Protein AF-A0A0B4RFC6-F1 (afdb_monomer_lite)

Secondary structure (DSSP, 8-state):
----TTTTS-HHHHHHHHHHHHHHHHHS-TT--EEEPTTT--EEE--S--HHHHHHHHHHHHHHHHHHHTT-HHHHHHHHHHHH-TTS--

Radius of gyration: 16.13 Å; chains: 1; bounding box: 41×28×45 Å

pLDDT: mean 89.24, std 15.0, range [45.25, 98.69]

Foldseek 3Di:
DPDDVCPVVPCVVVLVVQLVVLVVLLPDDQPDAWDQDPPPRDTDGDPHRCNVVSVLLNVLSVQLVVCVVVVNNVSSQVSVCVNVNPPRDD

Structure (mmCIF, N/CA/C/O backbone):
data_AF-A0A0B4RFC6-F1
#
_entry.id   AF-A0A0B4RFC6-F1
#
loop_
_atom_site.group_PDB
_atom_site.id
_atom_site.type_symbol
_atom_site.label_atom_id
_atom_site.label_alt_id
_atom_site.label_comp_id
_atom_site.label_asym_id
_atom_site.label_entity_id
_atom_site.label_seq_id
_atom_site.pdbx_PDB_ins_code
_atom_site.Cartn_x
_atom_site.Cartn_y
_atom_site.Cartn_z
_atom_site.occupancy
_atom_site.B_iso_or_equiv
_atom_site.auth_seq_id
_atom_site.auth_comp_id
_atom_site.auth_asym_id
_atom_site.auth_atom_id
_atom_site.pdbx_PDB_model_num
ATOM 1 N N . MET A 1 1 ? 27.047 -7.982 -5.052 1.00 46.00 1 MET A N 1
ATOM 2 C CA . MET A 1 1 ? 25.732 -8.436 -4.544 1.00 46.00 1 MET A CA 1
ATOM 3 C C . MET A 1 1 ? 24.986 -9.021 -5.734 1.00 46.00 1 MET A C 1
ATOM 5 O O . MET A 1 1 ? 23.975 -8.485 -6.161 1.00 46.00 1 MET A O 1
ATOM 9 N N . SER A 1 2 ? 25.600 -10.026 -6.360 1.00 51.06 2 SER A N 1
ATOM 10 C CA . SER A 1 2 ? 25.386 -10.325 -7.784 1.00 51.06 2 SER A CA 1
ATOM 11 C C . SER A 1 2 ? 24.931 -11.762 -8.028 1.00 51.06 2 SER A C 1
ATOM 13 O O . SER A 1 2 ? 24.398 -12.039 -9.092 1.00 51.06 2 SER A O 1
ATOM 15 N N . ASP A 1 3 ? 25.044 -12.633 -7.022 1.00 51.19 3 ASP A N 1
ATOM 16 C CA . ASP A 1 3 ? 24.770 -14.063 -7.146 1.00 51.19 3 ASP A CA 1
ATOM 17 C C . ASP A 1 3 ? 23.806 -14.505 -6.047 1.00 51.19 3 ASP A C 1
ATOM 19 O O . ASP A 1 3 ? 24.182 -15.138 -5.063 1.00 51.19 3 ASP A O 1
ATOM 23 N N . TRP A 1 4 ? 22.539 -14.113 -6.187 1.00 48.41 4 TRP A N 1
ATOM 24 C CA . TRP A 1 4 ? 21.465 -14.793 -5.476 1.00 48.41 4 TRP A CA 1
ATOM 25 C C . TRP A 1 4 ? 20.740 -15.693 -6.469 1.00 48.41 4 TRP A C 1
ATOM 27 O O . TRP A 1 4 ? 19.997 -15.215 -7.324 1.00 48.41 4 TRP A O 1
ATOM 37 N N . GLU A 1 5 ? 2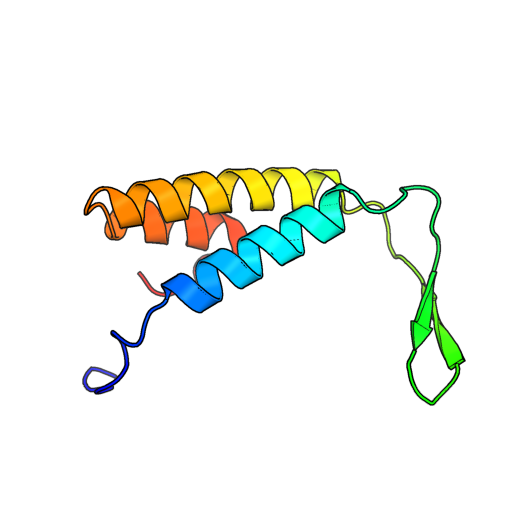0.957 -16.998 -6.322 1.00 45.25 5 GLU A N 1
ATOM 38 C CA . GLU A 1 5 ? 20.422 -18.112 -7.129 1.00 45.25 5 GLU A CA 1
ATOM 39 C C . GLU A 1 5 ? 18.882 -18.152 -7.198 1.00 45.25 5 GLU A C 1
ATOM 41 O O . GLU A 1 5 ? 18.268 -18.950 -7.902 1.00 45.25 5 GLU A O 1
ATOM 46 N N . HIS A 1 6 ? 18.225 -17.291 -6.426 1.00 51.75 6 HIS A N 1
ATOM 47 C CA . HIS A 1 6 ? 16.782 -17.191 -6.311 1.00 51.75 6 HIS A CA 1
ATOM 48 C C . HIS A 1 6 ? 16.258 -15.779 -6.566 1.00 51.75 6 HIS A C 1
ATOM 50 O O . HIS A 1 6 ? 15.090 -15.524 -6.282 1.00 51.75 6 HIS A O 1
ATOM 56 N N . LYS A 1 7 ? 17.066 -14.872 -7.137 1.00 51.94 7 LYS A N 1
ATOM 57 C CA . LYS A 1 7 ? 16.567 -13.556 -7.570 1.00 51.94 7 LYS A CA 1
ATOM 58 C C . LYS A 1 7 ? 15.398 -13.701 -8.551 1.00 51.94 7 LYS A C 1
ATOM 60 O O . LYS A 1 7 ? 14.564 -12.818 -8.629 1.00 51.94 7 LYS A O 1
ATOM 65 N N . ASP A 1 8 ? 15.338 -14.826 -9.258 1.00 49.97 8 ASP A N 1
ATOM 66 C CA . ASP A 1 8 ? 14.315 -15.150 -10.248 1.00 49.97 8 ASP A CA 1
ATOM 67 C C . ASP A 1 8 ? 13.132 -15.925 -9.635 1.00 49.97 8 ASP A C 1
ATOM 69 O O . ASP A 1 8 ? 12.205 -16.296 -10.356 1.00 49.97 8 ASP A O 1
ATOM 73 N N . LYS A 1 9 ? 13.133 -16.202 -8.315 1.00 53.78 9 LYS A N 1
ATOM 74 C CA . LYS A 1 9 ? 12.008 -16.853 -7.624 1.00 53.78 9 LYS A CA 1
ATOM 75 C C . LYS A 1 9 ? 10.823 -15.892 -7.556 1.00 53.78 9 LYS A C 1
ATOM 77 O O . LYS A 1 9 ? 10.593 -15.215 -6.564 1.00 53.78 9 LYS A O 1
ATOM 82 N N . SER A 1 10 ? 10.095 -15.883 -8.669 1.00 56.28 10 SER A N 1
ATOM 83 C CA . SER A 1 10 ? 8.744 -15.396 -8.913 1.00 56.28 10 SER A CA 1
ATOM 84 C C . SER A 1 10 ? 8.348 -14.196 -8.048 1.00 56.28 10 SER A C 1
ATOM 86 O O . SER A 1 10 ? 7.516 -14.303 -7.145 1.00 56.28 10 SER A O 1
ATOM 88 N N . PHE A 1 11 ? 8.914 -13.026 -8.381 1.00 62.78 11 PHE A N 1
ATOM 89 C CA . PHE A 1 11 ? 8.406 -11.714 -7.944 1.00 62.78 11 PHE A CA 1
ATOM 90 C C . PHE A 1 11 ? 6.882 -11.603 -8.089 1.00 62.78 11 PHE A C 1
ATOM 92 O O . PHE A 1 11 ? 6.241 -10.921 -7.300 1.00 62.78 11 PHE A O 1
ATOM 99 N N . LEU A 1 12 ? 6.298 -12.378 -9.005 1.00 69.50 12 LEU A N 1
ATOM 100 C CA . LEU A 1 12 ? 4.867 -12.559 -9.203 1.00 69.50 12 LEU A CA 1
ATOM 101 C C . LEU A 1 12 ? 4.062 -12.756 -7.905 1.00 69.50 12 LEU A C 1
ATOM 103 O O . LEU A 1 12 ? 2.987 -12.175 -7.762 1.00 69.50 12 LEU A O 1
ATOM 107 N N . TYR A 1 13 ? 4.556 -13.544 -6.940 1.00 78.31 13 TYR A N 1
ATOM 108 C CA . TYR A 1 13 ? 3.842 -13.722 -5.667 1.00 78.31 13 TYR A CA 1
ATOM 109 C C . TYR A 1 13 ? 3.813 -12.428 -4.846 1.00 78.31 13 TYR A C 1
ATOM 111 O O . TYR A 1 13 ? 2.794 -12.108 -4.233 1.00 78.31 13 TYR A O 1
ATOM 119 N N . TYR A 1 14 ? 4.904 -11.661 -4.863 1.00 87.00 14 TYR A N 1
ATOM 120 C CA . TYR A 1 14 ? 4.981 -10.363 -4.197 1.00 87.00 14 TYR A CA 1
ATOM 121 C C . TYR A 1 14 ? 4.158 -9.298 -4.920 1.00 87.00 14 TYR A C 1
ATOM 123 O O . TYR A 1 14 ? 3.529 -8.474 -4.253 1.00 87.00 14 TYR A O 1
ATOM 131 N N . ASP A 1 15 ? 4.099 -9.350 -6.249 1.00 91.69 15 ASP A N 1
ATOM 132 C CA . ASP A 1 15 ? 3.299 -8.438 -7.059 1.00 91.69 15 ASP A CA 1
ATOM 133 C C . ASP A 1 15 ? 1.810 -8.590 -6.740 1.00 91.69 15 ASP A C 1
ATOM 135 O O . ASP A 1 15 ? 1.128 -7.614 -6.411 1.00 91.69 15 ASP A O 1
ATOM 139 N N . TYR A 1 16 ? 1.309 -9.830 -6.758 1.00 92.69 16 TYR A N 1
ATOM 140 C CA . TYR A 1 16 ? -0.088 -10.111 -6.439 1.00 92.69 16 TYR A CA 1
ATOM 141 C C . TYR A 1 16 ? -0.426 -9.848 -4.975 1.00 92.69 16 TYR A C 1
ATOM 143 O O . TYR A 1 16 ? -1.462 -9.246 -4.699 1.00 92.69 16 TYR A O 1
ATOM 151 N N . MET A 1 17 ? 0.458 -10.208 -4.041 1.00 94.31 17 MET A N 1
ATOM 152 C CA . MET A 1 17 ? 0.269 -9.887 -2.625 1.00 94.31 17 MET A CA 1
ATOM 153 C C . MET A 1 17 ? 0.144 -8.373 -2.411 1.00 94.31 17 MET A C 1
ATOM 155 O O . MET A 1 17 ? -0.755 -7.915 -1.708 1.00 94.31 17 MET A O 1
ATOM 159 N N . SER A 1 18 ? 1.021 -7.590 -3.038 1.00 95.88 18 SER A N 1
ATOM 160 C CA . SER A 1 18 ? 1.014 -6.130 -2.934 1.00 95.88 18 SER A CA 1
ATOM 161 C C . SER A 1 18 ? -0.248 -5.534 -3.551 1.00 95.88 18 SER A C 1
ATOM 163 O O . SER A 1 18 ? -0.920 -4.725 -2.911 1.00 95.88 18 SER A O 1
ATOM 165 N N . ARG A 1 19 ? -0.626 -5.989 -4.752 1.00 97.38 19 ARG A N 1
ATOM 166 C CA . ARG A 1 19 ? -1.877 -5.605 -5.418 1.00 97.38 19 ARG A CA 1
ATOM 167 C C . ARG A 1 19 ? -3.085 -5.859 -4.517 1.00 97.38 19 ARG A C 1
ATOM 169 O O . ARG A 1 19 ? -3.892 -4.955 -4.303 1.00 97.38 19 ARG A O 1
ATOM 176 N N . ASP A 1 20 ? -3.211 -7.068 -3.982 1.00 97.62 20 ASP A N 1
ATOM 177 C CA . ASP A 1 20 ? -4.375 -7.475 -3.191 1.00 97.62 20 ASP A CA 1
ATOM 178 C C . ASP A 1 20 ? -4.411 -6.764 -1.838 1.00 97.62 20 ASP A C 1
ATOM 180 O O . ASP A 1 20 ? -5.478 -6.354 -1.377 1.00 97.62 20 ASP A O 1
ATOM 184 N N . PHE A 1 21 ? -3.246 -6.504 -1.243 1.00 97.69 21 PHE A N 1
ATOM 185 C CA . PHE A 1 21 ? -3.142 -5.683 -0.045 1.00 97.69 21 PHE A CA 1
ATOM 186 C C . PHE A 1 21 ? -3.611 -4.246 -0.299 1.00 97.69 21 PHE A C 1
ATOM 188 O O . PHE A 1 21 ? -4.439 -3.724 0.450 1.00 97.69 21 PHE A O 1
ATOM 195 N N . PHE A 1 22 ? -3.155 -3.603 -1.379 1.00 98.38 22 PHE A N 1
ATOM 196 C CA . PHE A 1 22 ? -3.623 -2.261 -1.725 1.00 98.38 22 PHE A CA 1
ATOM 197 C C . PHE A 1 22 ? -5.110 -2.241 -2.070 1.00 98.38 22 PHE A C 1
ATOM 199 O O . PHE A 1 22 ? -5.796 -1.302 -1.664 1.00 98.38 22 PHE A O 1
ATOM 206 N N . LYS A 1 23 ? -5.620 -3.282 -2.745 1.00 98.50 23 LYS A N 1
ATOM 207 C CA . LYS A 1 23 ? -7.051 -3.462 -3.023 1.00 98.50 23 LYS A CA 1
ATOM 208 C C . LYS A 1 23 ? -7.866 -3.506 -1.733 1.00 98.50 23 LYS A C 1
ATOM 210 O O . LYS A 1 23 ? -8.814 -2.741 -1.585 1.00 98.50 23 LYS A O 1
ATOM 215 N N . PHE A 1 24 ? -7.454 -4.338 -0.783 1.00 97.81 24 PHE A N 1
ATOM 216 C CA . PHE A 1 24 ? -8.074 -4.405 0.533 1.00 97.81 24 PHE A CA 1
ATOM 217 C C . PHE A 1 24 ? -8.079 -3.030 1.212 1.00 97.81 24 PHE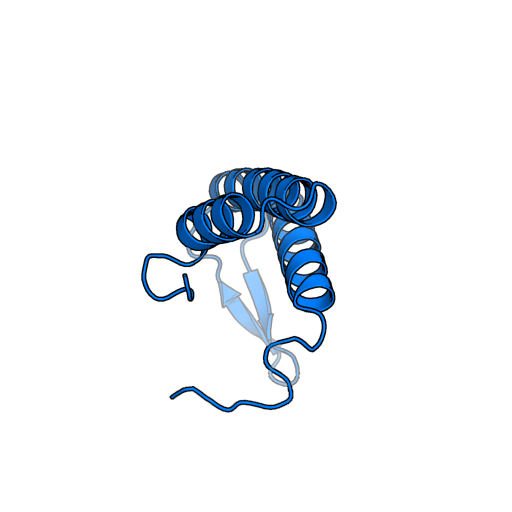 A C 1
ATOM 219 O O . PHE A 1 24 ? -9.130 -2.554 1.633 1.00 97.81 24 PHE A O 1
ATOM 226 N N . LEU A 1 25 ? -6.932 -2.343 1.252 1.00 97.06 25 LEU A N 1
ATOM 227 C CA . LEU A 1 25 ? -6.824 -1.039 1.905 1.00 97.06 25 LEU A CA 1
ATOM 228 C C . LEU A 1 25 ? -7.696 0.047 1.262 1.00 97.06 25 LEU A C 1
ATOM 230 O O . LEU A 1 25 ? -8.260 0.864 1.990 1.00 97.06 25 LEU A O 1
ATOM 234 N N . LYS A 1 26 ? -7.805 0.100 -0.073 1.00 97.62 26 LYS A N 1
ATOM 235 C CA . LYS A 1 26 ? -8.630 1.121 -0.748 1.00 97.62 26 LYS A CA 1
ATOM 236 C C . LYS A 1 26 ? -10.127 0.928 -0.516 1.00 97.62 26 LYS A C 1
ATOM 238 O O . LYS A 1 26 ? -10.857 1.915 -0.566 1.00 97.62 26 LYS A O 1
ATOM 243 N N . ASP A 1 27 ? -10.555 -0.306 -0.266 1.00 97.88 27 ASP A N 1
ATOM 244 C CA . ASP A 1 27 ? -11.961 -0.664 -0.074 1.00 97.88 27 ASP A CA 1
ATOM 245 C C . ASP A 1 27 ? -12.382 -0.638 1.407 1.00 97.88 27 ASP A C 1
ATOM 247 O O . ASP A 1 27 ? -13.564 -0.775 1.715 1.00 97.88 27 ASP A O 1
ATOM 251 N N . LEU A 1 28 ? -11.438 -0.447 2.338 1.00 96.62 28 LEU A N 1
ATOM 252 C CA . LEU A 1 28 ? -11.752 -0.293 3.757 1.00 96.62 28 LEU A CA 1
ATOM 253 C C . LEU A 1 28 ? -12.606 0.949 4.015 1.00 96.62 28 LEU A C 1
ATOM 255 O O . LEU A 1 28 ? -12.317 2.042 3.517 1.00 96.62 28 LEU A O 1
ATOM 259 N N . ASP A 1 29 ? -13.585 0.781 4.903 1.00 96.75 29 ASP A N 1
ATOM 260 C CA . ASP A 1 29 ? -14.443 1.856 5.385 1.00 96.75 29 ASP A CA 1
ATOM 261 C C . ASP A 1 29 ? -13.619 3.050 5.908 1.00 96.75 29 ASP A C 1
ATOM 263 O O . ASP A 1 29 ? -12.724 2.911 6.752 1.00 96.75 29 ASP A O 1
ATOM 267 N N . LYS A 1 30 ? -13.931 4.240 5.385 1.00 96.19 30 LYS A N 1
ATOM 268 C CA . LYS A 1 30 ? -13.301 5.508 5.768 1.00 96.19 30 LYS A CA 1
ATOM 269 C C . LYS A 1 30 ? -13.698 5.942 7.172 1.00 96.19 30 LYS A C 1
ATOM 271 O O . LYS A 1 30 ? -12.907 6.630 7.809 1.00 96.19 30 LYS A O 1
ATOM 276 N N . GLU A 1 31 ? -14.834 5.491 7.685 1.00 96.56 31 GLU A N 1
ATOM 277 C CA . GLU A 1 31 ? -15.291 5.841 9.031 1.00 96.56 31 GLU A CA 1
ATOM 278 C C . GLU A 1 31 ? -14.675 4.938 10.106 1.00 96.56 31 GLU A C 1
ATOM 280 O O . GLU A 1 31 ? -14.699 5.259 11.293 1.00 96.56 31 GLU A O 1
ATOM 285 N N . LYS A 1 32 ? -14.009 3.843 9.716 1.00 95.62 32 LYS A N 1
ATOM 286 C CA . LYS A 1 32 ? -13.257 3.015 10.660 1.00 95.62 32 LYS A CA 1
ATOM 287 C C . LYS A 1 32 ? -12.103 3.812 11.279 1.00 95.62 32 LYS A C 1
ATOM 289 O O . LYS A 1 32 ? -11.213 4.296 10.573 1.00 95.62 32 LYS A O 1
ATOM 294 N N . LEU A 1 33 ? -12.103 3.908 12.610 1.00 96.00 33 LEU A N 1
ATOM 295 C CA . LEU A 1 33 ? -11.115 4.676 13.380 1.00 96.00 33 LEU A CA 1
ATOM 296 C C . LEU A 1 33 ? -10.011 3.822 14.009 1.00 96.00 33 LEU A C 1
ATOM 298 O O . LEU A 1 33 ? -8.943 4.352 14.300 1.00 96.00 33 LEU A O 1
ATOM 302 N N . TYR A 1 34 ? -10.240 2.524 14.224 1.00 96.19 34 TYR A N 1
ATOM 303 C CA . TYR A 1 34 ? -9.255 1.648 14.856 1.00 96.19 34 TYR A CA 1
ATOM 304 C C . TYR A 1 34 ? -9.420 0.165 14.489 1.00 96.19 34 TYR A C 1
ATOM 306 O O . TYR A 1 34 ? -10.467 -0.281 13.998 1.00 96.19 34 TYR A O 1
ATOM 314 N N . TRP A 1 35 ? -8.378 -0.607 14.798 1.00 96.19 35 TRP A N 1
ATOM 315 C CA . TRP A 1 35 ? -8.358 -2.072 14.813 1.00 96.19 35 TRP A CA 1
ATOM 316 C C . TRP A 1 35 ? -7.911 -2.580 16.187 1.00 96.19 35 TRP A C 1
ATOM 318 O O . TRP A 1 35 ? -7.241 -1.861 16.924 1.00 96.19 35 TRP A O 1
ATOM 328 N N . LEU A 1 36 ? -8.279 -3.812 16.537 1.00 97.25 36 LEU A N 1
ATOM 329 C CA . LEU A 1 36 ? -7.801 -4.476 17.750 1.00 97.25 36 LEU A CA 1
ATOM 330 C C . LEU A 1 36 ? -6.544 -5.283 17.425 1.00 97.25 36 LEU A C 1
ATOM 332 O O . LEU A 1 36 ? -6.549 -6.091 16.496 1.00 97.25 36 LEU A O 1
ATOM 336 N N . ALA A 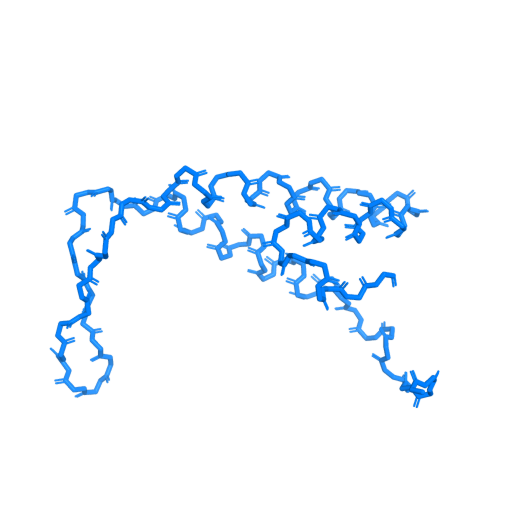1 37 ? -5.477 -5.078 18.192 1.00 96.12 37 ALA A N 1
ATOM 337 C CA . ALA A 1 37 ? -4.258 -5.860 18.078 1.00 96.12 37 ALA A CA 1
ATOM 338 C C . ALA A 1 37 ? -4.524 -7.312 18.522 1.00 96.12 37 ALA A C 1
ATOM 340 O O . ALA A 1 37 ? -5.006 -7.518 19.645 1.00 96.12 37 ALA A O 1
ATOM 341 N N . PRO A 1 38 ? -4.188 -8.320 17.695 1.00 93.38 38 PRO A N 1
ATOM 342 C CA . PRO A 1 38 ? -4.336 -9.723 18.066 1.00 93.38 38 PRO A CA 1
ATOM 343 C C . PRO A 1 38 ? -3.629 -10.042 19.392 1.00 93.38 38 PRO A C 1
ATOM 345 O O . PRO A 1 38 ? -2.544 -9.532 19.675 1.00 93.38 38 PRO A O 1
ATOM 348 N N . GLY A 1 39 ? -4.261 -10.863 20.230 1.00 96.38 39 GLY A N 1
ATOM 349 C CA . GLY A 1 39 ? -3.745 -11.272 21.540 1.00 96.38 39 GLY A CA 1
ATOM 350 C C . GLY A 1 39 ? -3.952 -10.241 22.654 1.00 96.38 39 GLY A C 1
ATOM 351 O O . GLY A 1 39 ? -4.520 -10.573 23.685 1.00 96.38 39 GLY A O 1
ATOM 352 N N . SER A 1 40 ? -3.531 -8.988 22.455 1.00 95.75 40 SER A N 1
ATOM 353 C CA . SER A 1 40 ? -3.599 -7.959 23.511 1.00 95.75 40 SER A CA 1
ATOM 354 C C . SER A 1 40 ? -4.921 -7.187 23.576 1.00 95.75 40 SER A C 1
ATOM 356 O O . SER A 1 40 ? -5.192 -6.542 24.585 1.00 95.75 40 SER A O 1
ATOM 358 N N . GLY A 1 41 ? -5.707 -7.176 22.493 1.00 94.94 41 GLY A N 1
ATOM 359 C CA . GLY A 1 41 ? -6.932 -6.374 22.396 1.00 94.94 41 GLY A CA 1
ATOM 360 C C . GLY A 1 41 ? -6.688 -4.860 22.411 1.00 94.94 41 GLY A C 1
ATOM 361 O O . GLY A 1 41 ? -7.628 -4.085 22.561 1.00 94.94 41 GLY A O 1
ATOM 362 N N . ARG A 1 42 ? -5.435 -4.407 22.272 1.00 97.56 42 ARG A N 1
ATOM 363 C CA . ARG A 1 42 ? -5.112 -2.976 22.257 1.00 97.56 42 ARG A CA 1
ATOM 364 C C . ARG A 1 42 ? -5.651 -2.307 21.000 1.00 97.56 42 ARG A C 1
ATOM 366 O O . ARG A 1 42 ? -5.567 -2.867 19.910 1.00 97.56 42 ARG A O 1
ATOM 373 N N . TYR A 1 43 ? -6.134 -1.079 21.146 1.00 97.56 43 TYR A N 1
ATOM 374 C CA . TYR A 1 43 ? -6.571 -0.267 20.017 1.00 97.56 43 TYR A CA 1
ATOM 375 C C . TYR A 1 43 ? -5.381 0.257 19.212 1.00 97.56 43 TYR A C 1
ATOM 377 O O . TYR A 1 43 ? -4.490 0.918 19.745 1.00 97.56 43 TYR A O 1
ATOM 385 N N . VAL A 1 44 ? -5.407 -0.001 17.910 1.00 96.25 44 VAL A N 1
ATOM 386 C CA . VAL A 1 44 ? -4.517 0.592 16.914 1.00 96.25 44 VAL A CA 1
ATOM 387 C C . VAL A 1 44 ? -5.321 1.634 16.156 1.00 96.25 44 VAL A C 1
ATOM 389 O O . VAL A 1 44 ? -6.155 1.292 15.316 1.00 96.25 44 VAL A O 1
ATOM 392 N N . TRP A 1 45 ? -5.103 2.900 16.493 1.00 96.25 45 TRP A N 1
ATOM 393 C CA . TRP A 1 45 ? -5.835 4.023 15.919 1.00 96.25 45 TRP A CA 1
ATOM 394 C C . TRP A 1 45 ? -5.327 4.382 14.524 1.00 96.25 45 TRP A C 1
ATOM 396 O O . TRP A 1 45 ? -4.126 4.384 14.249 1.00 96.25 45 TRP A O 1
ATOM 406 N N . LYS A 1 46 ? -6.260 4.724 13.638 1.00 95.06 46 LYS A N 1
ATOM 407 C CA . LYS A 1 46 ? -5.981 5.221 12.296 1.00 95.06 46 LYS A CA 1
ATOM 408 C C . LYS A 1 46 ? -5.477 6.664 12.379 1.00 95.06 46 LYS A C 1
ATOM 410 O O . LYS A 1 46 ? -6.181 7.530 12.885 1.00 95.06 46 LYS A O 1
ATOM 415 N N . GLY A 1 47 ? -4.303 6.941 11.810 1.00 93.75 47 GLY A N 1
ATOM 416 C CA . GLY A 1 47 ? -3.753 8.305 11.741 1.00 93.75 47 GLY A CA 1
ATOM 417 C C . GLY A 1 47 ? -4.422 9.219 10.702 1.00 93.75 47 GLY A C 1
ATOM 418 O O . GLY A 1 47 ? -4.308 10.435 10.784 1.00 93.75 47 GLY A O 1
ATOM 419 N N . GLY A 1 48 ? -5.120 8.652 9.716 1.00 95.44 48 GLY A N 1
ATOM 420 C CA . GLY A 1 48 ? -5.831 9.386 8.669 1.00 95.44 48 GLY A CA 1
ATOM 421 C C . GLY A 1 48 ? -6.320 8.459 7.556 1.00 95.44 48 GLY A C 1
ATOM 422 O O . GLY A 1 48 ? -6.007 7.268 7.545 1.00 95.44 48 GLY A O 1
ATOM 423 N N . ASN A 1 49 ? -7.095 8.994 6.613 1.00 96.12 49 ASN A N 1
ATOM 424 C CA . ASN A 1 49 ? -7.572 8.214 5.471 1.00 96.12 49 ASN A CA 1
ATOM 425 C C . ASN A 1 49 ? -6.426 7.903 4.501 1.00 96.12 49 ASN A C 1
ATOM 427 O O . ASN A 1 49 ? -5.728 8.798 4.024 1.00 96.12 49 ASN A O 1
ATOM 431 N N . PHE A 1 50 ? -6.256 6.621 4.188 1.00 96.19 50 PHE A N 1
ATOM 432 C CA . PHE A 1 50 ? -5.213 6.113 3.293 1.00 96.19 50 PHE A CA 1
ATOM 433 C C . PHE A 1 50 ? -5.781 5.537 1.990 1.00 96.19 50 PHE A C 1
ATOM 435 O O . PHE A 1 50 ? -5.012 5.191 1.098 1.00 96.19 50 PHE A O 1
ATOM 442 N N . GLN A 1 51 ? -7.107 5.488 1.836 1.00 97.75 51 GLN A N 1
ATOM 443 C CA . GLN A 1 51 ? -7.803 4.864 0.708 1.00 97.75 51 GLN A CA 1
ATOM 444 C C . GLN A 1 51 ? -7.388 5.463 -0.640 1.00 97.75 51 GLN A C 1
ATOM 446 O O . GLN A 1 51 ? -7.198 4.727 -1.603 1.00 97.75 51 GLN A O 1
ATOM 451 N N . ASN A 1 52 ? -7.182 6.784 -0.713 1.00 97.62 52 ASN A N 1
ATOM 452 C CA . ASN A 1 52 ? -6.736 7.436 -1.949 1.00 97.62 52 ASN A CA 1
ATOM 453 C C . ASN A 1 52 ? -5.319 6.988 -2.336 1.00 97.62 52 ASN A C 1
ATOM 455 O O . ASN A 1 52 ? -5.090 6.599 -3.478 1.00 97.62 52 ASN A O 1
ATOM 459 N N . LYS A 1 53 ? -4.384 6.974 -1.374 1.00 97.44 53 LYS A N 1
ATOM 460 C CA . LYS A 1 53 ? -3.012 6.488 -1.597 1.00 97.44 53 LYS A CA 1
ATOM 461 C C . LYS A 1 53 ? -3.007 5.003 -1.967 1.00 97.44 53 LYS A C 1
ATOM 463 O O . LYS A 1 53 ? -2.325 4.615 -2.908 1.00 97.44 53 LYS A O 1
ATOM 468 N N . ALA A 1 54 ? -3.818 4.197 -1.282 1.00 98.06 54 ALA A N 1
ATOM 469 C CA . ALA A 1 54 ? -3.997 2.783 -1.589 1.00 98.06 54 ALA A CA 1
ATOM 470 C C . ALA A 1 54 ? -4.592 2.567 -2.988 1.00 98.06 54 ALA A C 1
ATOM 472 O O . ALA A 1 54 ? -4.166 1.664 -3.695 1.00 98.06 54 ALA A O 1
ATOM 473 N N . SER A 1 55 ? -5.524 3.416 -3.435 1.00 98.44 55 SER A N 1
ATOM 474 C CA . SER A 1 55 ? -6.088 3.305 -4.782 1.00 98.44 55 SER A CA 1
ATOM 475 C C . SER A 1 55 ? -5.075 3.645 -5.870 1.00 98.44 55 SER A C 1
ATOM 477 O O . SER A 1 55 ? -5.077 2.985 -6.906 1.00 98.44 55 SER A O 1
ATOM 479 N N . VAL A 1 56 ? -4.210 4.638 -5.645 1.00 98.50 56 VAL A N 1
ATOM 480 C CA . VAL A 1 56 ? -3.099 4.940 -6.561 1.00 98.50 56 VAL A CA 1
ATOM 481 C C . VAL A 1 56 ? -2.130 3.758 -6.613 1.00 98.50 56 VAL A C 1
ATOM 483 O O . VAL A 1 56 ? -1.846 3.258 -7.697 1.00 98.50 56 VAL A O 1
ATOM 486 N N . ALA A 1 57 ? -1.700 3.249 -5.455 1.00 98.44 57 ALA A N 1
ATOM 487 C CA . ALA A 1 57 ? -0.789 2.107 -5.377 1.00 98.44 57 ALA A CA 1
ATOM 488 C C . ALA A 1 57 ? -1.375 0.834 -6.014 1.00 98.44 57 ALA A C 1
ATOM 490 O O . ALA A 1 57 ? -0.668 0.110 -6.707 1.00 98.44 57 ALA A O 1
ATOM 491 N N . TYR A 1 58 ? -2.678 0.588 -5.851 1.00 98.56 58 TYR A N 1
ATOM 492 C CA . TYR A 1 58 ? -3.376 -0.516 -6.507 1.00 98.56 58 TYR A CA 1
ATOM 493 C C . TYR A 1 58 ? -3.312 -0.403 -8.036 1.00 98.56 58 TYR A C 1
ATOM 495 O O . TYR A 1 58 ? -2.927 -1.360 -8.705 1.00 98.56 58 TYR A O 1
ATOM 503 N N . ASN A 1 59 ? -3.621 0.766 -8.598 1.00 98.69 59 ASN A N 1
ATOM 504 C CA . ASN A 1 59 ? -3.564 0.964 -10.048 1.00 98.69 59 ASN A CA 1
ATOM 505 C C . ASN A 1 59 ? -2.131 0.822 -10.585 1.00 98.69 59 ASN A C 1
ATOM 507 O O . ASN A 1 59 ? -1.916 0.120 -11.569 1.00 98.69 59 ASN A O 1
ATOM 511 N N . LEU A 1 60 ? -1.144 1.395 -9.890 1.00 98.50 60 LEU A N 1
ATOM 512 C CA . LEU A 1 60 ? 0.270 1.242 -10.242 1.00 98.50 60 LEU A CA 1
ATOM 513 C C . LEU A 1 60 ? 0.727 -0.222 -10.187 1.00 98.50 60 LEU A C 1
ATOM 515 O O . LEU A 1 60 ? 1.478 -0.654 -11.056 1.00 98.50 60 LEU A O 1
ATOM 519 N N . SER A 1 61 ? 0.240 -1.009 -9.221 1.00 97.94 61 SER A N 1
ATOM 520 C CA . SER A 1 61 ? 0.549 -2.444 -9.155 1.00 97.94 61 SER A CA 1
ATOM 521 C C . SER A 1 61 ? -0.031 -3.226 -10.339 1.00 97.94 61 SER A C 1
ATOM 523 O O . SER A 1 61 ? 0.625 -4.127 -10.854 1.00 97.94 61 SER A O 1
ATOM 525 N N . LEU A 1 62 ? -1.224 -2.859 -10.828 1.00 98.12 62 LEU A N 1
ATOM 526 C CA . LEU A 1 62 ? -1.802 -3.453 -12.039 1.00 98.12 62 LEU A CA 1
ATOM 527 C C . LEU A 1 62 ? -0.970 -3.114 -13.281 1.00 98.12 62 LEU A C 1
ATOM 529 O O . LEU A 1 62 ? -0.720 -3.996 -14.100 1.00 98.12 62 LEU A O 1
ATOM 533 N N . GLU A 1 63 ? -0.523 -1.861 -13.408 1.00 98.00 63 GLU A N 1
ATOM 534 C CA . GLU A 1 63 ? 0.377 -1.437 -14.487 1.00 98.00 63 GLU A CA 1
ATOM 535 C C . GLU A 1 63 ? 1.711 -2.192 -14.436 1.00 98.00 63 GLU A C 1
ATOM 537 O O . GLU A 1 63 ? 2.186 -2.668 -15.467 1.00 98.00 63 GLU A O 1
ATOM 542 N N . ALA A 1 64 ? 2.292 -2.352 -13.243 1.00 96.12 64 ALA A N 1
ATOM 543 C CA . ALA A 1 64 ? 3.538 -3.086 -13.052 1.00 96.12 64 ALA A CA 1
ATOM 544 C C . ALA A 1 64 ? 3.409 -4.553 -13.49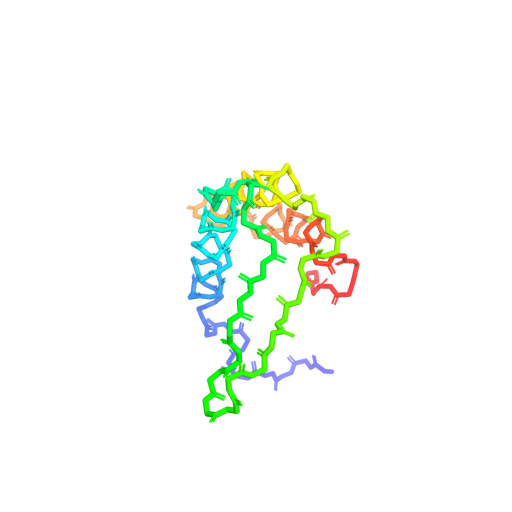8 1.00 96.12 64 ALA A C 1
ATOM 546 O O . ALA A 1 64 ? 4.176 -5.009 -14.345 1.00 96.12 64 ALA A O 1
ATOM 547 N N . ILE A 1 65 ? 2.375 -5.255 -13.016 1.00 94.88 65 ILE A N 1
ATOM 548 C CA . ILE A 1 65 ? 2.083 -6.651 -13.388 1.00 94.88 65 ILE A CA 1
ATOM 549 C C . ILE A 1 65 ? 1.824 -6.777 -14.892 1.00 94.88 65 ILE A C 1
ATOM 551 O O . ILE A 1 65 ? 2.266 -7.739 -15.525 1.00 94.88 65 ILE A O 1
ATOM 555 N N . ASN A 1 66 ? 1.116 -5.812 -15.486 1.00 96.19 66 ASN A N 1
ATOM 556 C CA . ASN A 1 66 ? 0.880 -5.803 -16.923 1.00 96.19 66 ASN A CA 1
ATOM 557 C C . ASN A 1 66 ? 2.196 -5.663 -17.698 1.00 96.19 66 ASN A C 1
ATOM 559 O O . ASN A 1 66 ? 2.412 -6.409 -18.648 1.00 96.19 66 ASN A O 1
ATOM 563 N N . HIS A 1 67 ? 3.088 -4.760 -17.291 1.00 95.31 67 HIS A N 1
ATOM 564 C CA . HIS A 1 67 ? 4.405 -4.626 -17.908 1.00 95.31 67 HIS A CA 1
ATOM 565 C C . HIS A 1 67 ? 5.243 -5.898 -17.781 1.00 95.31 67 HIS A C 1
ATOM 567 O O . HIS A 1 67 ? 5.826 -6.319 -18.778 1.00 95.31 67 HIS A O 1
ATOM 573 N N . GLU A 1 68 ? 5.252 -6.536 -16.611 1.00 91.06 68 GLU A N 1
ATOM 574 C CA . GLU A 1 68 ? 5.942 -7.814 -16.404 1.00 91.06 68 GLU A CA 1
ATOM 575 C C . GLU A 1 68 ? 5.399 -8.897 -17.349 1.00 91.06 68 GLU A C 1
ATOM 577 O O . GLU A 1 68 ? 6.158 -9.552 -18.053 1.00 91.06 68 GLU A O 1
ATOM 582 N N . SER A 1 69 ? 4.070 -9.003 -17.461 1.00 91.12 69 SER A N 1
ATOM 583 C CA . SER A 1 69 ? 3.393 -9.976 -18.336 1.00 91.12 69 SER A CA 1
ATOM 584 C C . SER A 1 69 ? 3.611 -9.723 -19.836 1.00 91.12 69 SER A C 1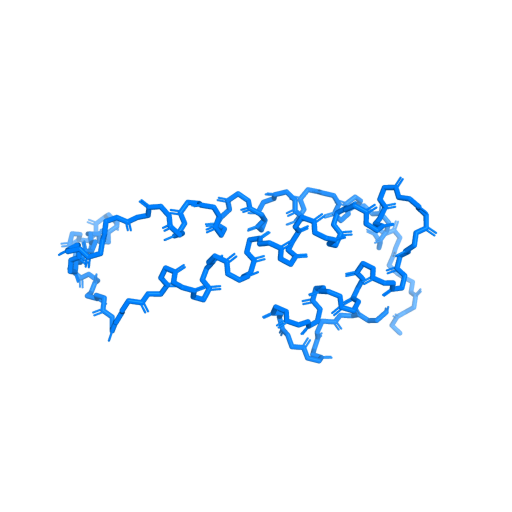
ATOM 586 O O . SER A 1 69 ? 3.315 -10.591 -20.650 1.00 91.12 69 SER A O 1
ATOM 588 N N . ASN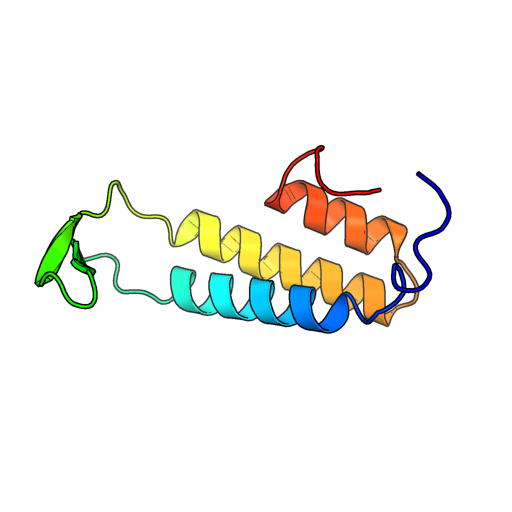 A 1 70 ? 4.085 -8.530 -20.211 1.00 93.56 70 ASN A N 1
ATOM 589 C CA . ASN A 1 70 ? 4.375 -8.131 -21.591 1.00 93.56 70 ASN A CA 1
ATOM 590 C C . ASN A 1 70 ? 5.891 -8.066 -21.876 1.00 93.56 70 ASN A C 1
ATOM 592 O O . ASN A 1 70 ? 6.298 -7.329 -22.776 1.00 93.56 70 ASN A O 1
ATOM 596 N N . ASP A 1 71 ? 6.725 -8.771 -21.098 1.00 92.06 71 ASP A N 1
ATOM 597 C CA . ASP A 1 71 ? 8.194 -8.772 -21.217 1.00 92.06 71 ASP A CA 1
ATOM 598 C C . ASP A 1 71 ? 8.819 -7.361 -21.142 1.00 92.06 71 ASP A C 1
ATOM 600 O O . ASP A 1 71 ? 9.811 -7.038 -21.800 1.00 92.06 71 ASP A O 1
ATOM 604 N N . ARG A 1 72 ? 8.251 -6.479 -20.303 1.00 91.12 72 ARG A N 1
ATOM 605 C CA . ARG A 1 72 ? 8.773 -5.124 -20.023 1.00 91.12 72 ARG A CA 1
ATOM 606 C C . ARG A 1 72 ? 9.210 -4.975 -18.557 1.00 91.12 72 ARG A C 1
ATOM 608 O O . ARG A 1 72 ? 8.691 -4.103 -17.850 1.00 91.12 72 ARG A O 1
ATOM 615 N N . PRO A 1 73 ? 10.207 -5.750 -18.087 1.00 90.38 73 PRO A N 1
ATOM 616 C CA . PRO A 1 73 ? 10.597 -5.783 -16.675 1.00 90.38 73 PRO A CA 1
ATOM 617 C C . PRO A 1 73 ? 11.142 -4.441 -16.166 1.00 90.38 73 PRO A C 1
ATOM 619 O O . PRO A 1 73 ? 10.933 -4.076 -15.013 1.00 90.38 73 PRO A O 1
ATOM 622 N N . TYR A 1 74 ? 11.800 -3.642 -17.016 1.00 91.94 74 TYR A N 1
ATOM 623 C CA . TYR A 1 74 ? 12.245 -2.300 -16.621 1.00 91.94 74 TYR A CA 1
ATOM 624 C C . TYR A 1 74 ? 11.060 -1.385 -16.274 1.00 91.94 74 TYR A C 1
ATOM 626 O O . TYR A 1 74 ? 11.052 -0.746 -15.223 1.00 91.94 74 TYR A O 1
ATOM 634 N N . SER A 1 75 ? 10.032 -1.352 -17.129 1.00 94.44 75 SER A N 1
ATOM 635 C CA . SER A 1 75 ? 8.823 -0.554 -16.898 1.00 94.44 75 SER A CA 1
ATOM 636 C C . SER A 1 75 ? 8.057 -1.036 -15.667 1.00 94.44 75 SER A C 1
ATOM 638 O O . SER A 1 75 ? 7.613 -0.209 -14.874 1.00 94.44 75 SER A O 1
ATOM 640 N N . SER A 1 76 ? 7.972 -2.355 -15.465 1.00 94.38 76 SER A N 1
ATOM 641 C CA . SER A 1 76 ? 7.418 -2.969 -14.251 1.00 94.38 76 SER A CA 1
ATOM 642 C C . SER A 1 76 ? 8.106 -2.437 -12.985 1.00 94.38 76 SER A C 1
ATOM 644 O O . SER A 1 76 ? 7.461 -1.876 -12.096 1.00 94.38 76 SER A O 1
ATOM 646 N N . LYS A 1 77 ? 9.443 -2.472 -12.939 1.00 92.62 77 LYS A N 1
ATOM 647 C CA . LYS A 1 77 ? 10.218 -1.970 -11.793 1.00 92.62 77 LYS A CA 1
ATOM 648 C C . LYS A 1 77 ? 10.094 -0.465 -11.571 1.00 92.62 77 LYS A C 1
ATOM 650 O O . LYS A 1 77 ? 10.097 -0.023 -10.423 1.00 92.62 77 LYS A O 1
ATOM 655 N N . VAL A 1 78 ? 9.978 0.335 -12.635 1.00 95.50 78 VAL A N 1
ATOM 656 C CA . VAL A 1 78 ? 9.706 1.779 -12.506 1.00 95.50 78 VAL A CA 1
ATOM 657 C C . VAL A 1 78 ? 8.384 2.003 -11.771 1.00 95.50 78 VAL A C 1
ATOM 659 O O . VAL A 1 78 ? 8.351 2.780 -10.819 1.00 95.50 78 VAL A O 1
ATOM 662 N N . LYS A 1 79 ? 7.331 1.254 -12.119 1.00 97.00 79 LYS A N 1
ATOM 663 C CA . LYS A 1 79 ? 6.033 1.335 -11.433 1.00 97.00 79 LYS A CA 1
ATOM 664 C C . LYS A 1 79 ? 6.115 0.900 -9.973 1.00 97.00 79 LYS A C 1
ATOM 666 O O . LYS A 1 79 ? 5.588 1.585 -9.099 1.00 97.00 79 LYS A O 1
ATOM 671 N N . TRP A 1 80 ? 6.855 -0.162 -9.670 1.00 95.75 80 TRP A N 1
ATOM 672 C CA . TRP A 1 80 ? 7.091 -0.559 -8.279 1.00 95.75 80 TRP A CA 1
ATOM 673 C C . TRP A 1 80 ? 7.891 0.476 -7.475 1.00 95.75 80 TRP A C 1
ATOM 675 O O . TRP A 1 80 ? 7.623 0.674 -6.288 1.00 95.75 80 TRP A O 1
ATOM 685 N N . ARG A 1 81 ? 8.819 1.204 -8.107 1.00 95.69 81 ARG A N 1
ATOM 686 C CA . ARG A 1 81 ? 9.543 2.326 -7.484 1.00 95.69 81 ARG A CA 1
ATOM 687 C C . ARG A 1 81 ? 8.658 3.534 -7.196 1.00 95.69 81 ARG A C 1
ATOM 689 O O . ARG A 1 81 ? 8.931 4.237 -6.227 1.00 95.69 81 ARG A O 1
ATOM 696 N N . GLU A 1 82 ? 7.602 3.769 -7.970 1.00 96.62 82 GLU A N 1
ATOM 697 C CA . GLU A 1 82 ? 6.607 4.803 -7.646 1.00 96.62 82 GLU A CA 1
ATOM 698 C C . GLU A 1 82 ? 5.847 4.476 -6.344 1.00 96.62 82 GLU A C 1
ATOM 700 O O . GLU A 1 82 ? 5.434 5.386 -5.626 1.00 96.62 82 GLU A O 1
ATOM 705 N N . ILE A 1 83 ? 5.717 3.188 -5.995 1.00 96.50 83 ILE A N 1
ATOM 706 C CA . ILE A 1 83 ? 5.054 2.718 -4.768 1.00 96.50 83 ILE A CA 1
ATOM 707 C C . ILE A 1 83 ? 6.027 2.677 -3.580 1.00 96.50 83 ILE A C 1
ATOM 709 O O . ILE A 1 83 ? 5.756 3.253 -2.526 1.00 96.50 83 ILE A O 1
ATOM 713 N N . TYR A 1 84 ? 7.154 1.977 -3.730 1.00 95.06 84 TYR A N 1
ATOM 714 C CA . TYR A 1 84 ? 8.085 1.677 -2.632 1.00 95.06 84 TYR A CA 1
ATOM 715 C C . TYR A 1 84 ? 9.265 2.651 -2.527 1.00 95.06 84 TYR A C 1
ATOM 717 O O . TYR A 1 84 ? 10.045 2.594 -1.573 1.00 95.06 84 TYR A O 1
ATOM 725 N N . GLY A 1 85 ? 9.397 3.562 -3.489 1.00 94.38 85 GLY A N 1
ATOM 726 C CA . GLY A 1 85 ? 10.490 4.518 -3.574 1.00 94.38 85 GLY A CA 1
ATOM 727 C C . GLY A 1 85 ? 11.751 3.953 -4.229 1.00 94.38 85 GLY A C 1
ATOM 728 O O . GLY A 1 85 ? 11.844 2.791 -4.626 1.00 94.38 85 GLY A O 1
ATOM 729 N N . THR A 1 86 ? 12.777 4.800 -4.308 1.00 92.56 86 THR A N 1
ATOM 730 C CA . THR A 1 86 ? 14.039 4.534 -5.025 1.00 92.56 86 THR A CA 1
ATOM 731 C C . THR A 1 86 ? 14.879 3.400 -4.439 1.00 92.56 86 THR A C 1
ATOM 733 O O . THR A 1 86 ? 15.787 2.908 -5.104 1.00 92.56 86 THR A O 1
ATOM 736 N N . LYS A 1 87 ? 14.574 2.966 -3.209 1.00 89.44 87 LYS A N 1
ATOM 737 C CA . LYS A 1 87 ? 15.204 1.801 -2.575 1.00 89.44 87 LYS A CA 1
ATOM 738 C C . LYS A 1 87 ? 14.726 0.473 -3.165 1.00 89.44 87 LYS A C 1
ATOM 740 O O . LYS A 1 87 ? 15.382 -0.540 -2.942 1.00 89.44 87 LYS A O 1
ATOM 745 N N . PHE A 1 88 ? 13.615 0.464 -3.902 1.00 86.38 88 PHE A N 1
ATOM 746 C CA . PHE A 1 88 ? 13.188 -0.722 -4.631 1.00 86.38 88 PHE A CA 1
ATOM 747 C C . PHE A 1 88 ? 14.191 -1.033 -5.765 1.00 86.38 88 PHE A C 1
ATOM 749 O O . PHE A 1 88 ? 14.579 -0.109 -6.500 1.00 86.38 88 PHE A O 1
ATOM 756 N N . PRO A 1 89 ? 14.646 -2.295 -5.911 1.00 81.19 89 PRO A N 1
ATOM 757 C CA . PRO A 1 89 ? 15.637 -2.674 -6.916 1.00 81.19 89 PRO A CA 1
ATOM 758 C C . PRO A 1 89 ? 15.236 -2.283 -8.343 1.00 81.19 89 PRO A C 1
ATOM 760 O O . PRO A 1 89 ? 14.060 -2.282 -8.700 1.00 81.19 89 PRO A O 1
ATOM 763 N N . GLY A 1 90 ? 16.238 -1.908 -9.141 1.00 68.88 90 GLY A N 1
ATOM 764 C CA . GLY A 1 90 ? 16.090 -1.537 -10.556 1.00 68.88 90 GLY A CA 1
ATOM 765 C C . GLY A 1 90 ? 16.320 -2.698 -11.498 1.00 68.88 90 GLY A C 1
ATOM 766 O O . GLY A 1 90 ? 16.785 -3.769 -11.051 1.00 68.88 90 GLY A O 1
#

Sequence (90 aa):
MSDWEHKDKSFLYYDYMSRDFFKFLKDLDKEKLYWLAPGSGRYVWKGGNFQNKASVAYNLSLEAINHESNDRPYSSKVKWREIYGTKFPG